Protein AF-A0A0N1IQL8-F1 (afdb_monomer)

Radius of gyration: 13.03 Å; Cα contacts (8 Å, |Δi|>4): 118; chains: 1; bounding box: 32×22×36 Å

Secondary structure (DSSP, 8-state):
----EEEEEEEE-TT-TTTHHHHHHSTTHHHHHHHHHHHHHTGGGGGT-EEEEEEEETTSPBPHHHHHHHHHH-

Organism: Papilio machaon (NCBI:txid76193)

Mean predicted aligned error: 3.5 Å

Solvent-accessible surface area (backbone atoms only — not comparable to full-atom values): 4130 Å² total; per-residue (Å²): 135,90,75,53,77,42,71,57,78,45,78,31,62,47,80,38,80,92,29,33,75,50,31,75,76,35,83,27,41,49,6,39,52,49,25,53,52,44,47,64,74,48,56,82,45,62,88,79,31,49,74,46,35,29,14,24,21,72,87,61,36,57,8,72,55,34,54,49,48,45,74,76,74,103

pLDDT: mean 92.94, std 7.5, range [51.97, 97.81]

Structure (mmCIF, N/CA/C/O backbone):
data_AF-A0A0N1IQL8-F1
#
_entry.id   AF-A0A0N1IQL8-F1
#
loop_
_atom_site.group_PDB
_atom_site.id
_atom_site.type_symbol
_atom_site.label_atom_id
_atom_site.label_alt_id
_atom_site.label_comp_id
_atom_site.label_asym_id
_atom_site.label_entity_id
_atom_site.label_seq_id
_atom_site.pdbx_PDB_ins_code
_atom_site.Cartn_x
_atom_site.Cartn_y
_atom_site.Cartn_z
_atom_site.occupancy
_atom_site.B_iso_or_equiv
_atom_site.auth_seq_id
_atom_site.auth_comp_id
_atom_site.auth_asym_id
_atom_site.auth_atom_id
_atom_site.pdbx_PDB_model_num
ATOM 1 N N . MET A 1 1 ? -15.525 13.733 23.027 1.00 51.97 1 MET A N 1
ATOM 2 C CA . MET A 1 1 ? -15.840 12.324 22.701 1.00 51.97 1 MET A CA 1
ATOM 3 C C . MET A 1 1 ? -14.611 11.720 22.045 1.00 51.97 1 MET A C 1
ATOM 5 O O . MET A 1 1 ? -14.122 12.307 21.088 1.00 51.97 1 MET A O 1
ATOM 9 N N . GLY A 1 2 ? -14.051 10.651 22.614 1.00 70.88 2 GLY A N 1
ATOM 10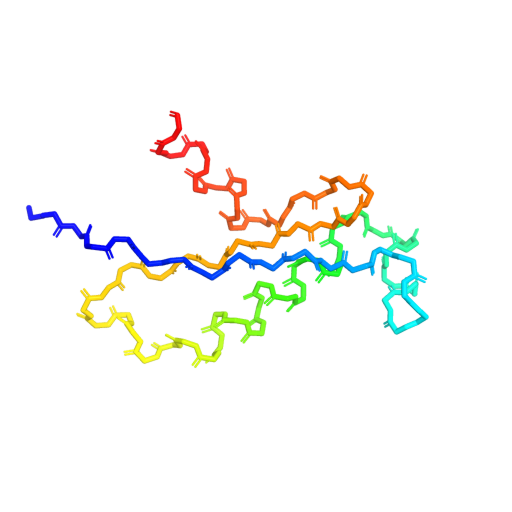 C CA . GLY A 1 2 ? -12.906 9.949 22.025 1.00 70.88 2 GLY A CA 1
ATOM 11 C C . GLY A 1 2 ? -13.367 9.016 20.909 1.00 70.88 2 GLY A C 1
ATOM 12 O O . GLY A 1 2 ? -14.438 8.428 21.024 1.00 70.88 2 GLY A O 1
ATOM 13 N N . TRP A 1 3 ? -12.586 8.912 19.837 1.00 73.88 3 TRP A N 1
ATOM 14 C CA . TRP A 1 3 ? -12.813 7.952 18.758 1.00 73.88 3 TRP A CA 1
ATOM 15 C C . TRP A 1 3 ? -11.857 6.779 18.951 1.00 73.88 3 TRP A C 1
ATOM 17 O O . TRP A 1 3 ? -10.684 6.984 19.273 1.00 73.88 3 TRP A O 1
ATOM 27 N N . VAL A 1 4 ? -12.354 5.555 18.780 1.00 88.88 4 VAL A N 1
ATOM 28 C CA . VAL A 1 4 ? -11.503 4.365 18.787 1.00 88.88 4 VAL A CA 1
ATOM 29 C C . VAL A 1 4 ? -10.839 4.268 17.417 1.00 88.88 4 VAL A C 1
ATOM 31 O O . VAL A 1 4 ? -11.510 4.068 16.403 1.00 88.88 4 VAL A O 1
ATOM 34 N N . LEU A 1 5 ? -9.519 4.449 17.399 1.00 90.38 5 LEU A N 1
ATOM 35 C CA . LEU A 1 5 ? -8.701 4.289 16.204 1.00 90.38 5 LEU A CA 1
ATOM 36 C C . LEU A 1 5 ? -8.512 2.797 15.918 1.00 90.38 5 LEU A C 1
ATOM 38 O O . LEU A 1 5 ? -8.048 2.051 16.780 1.00 90.38 5 LEU A O 1
ATOM 42 N N . VAL A 1 6 ? -8.821 2.382 14.693 1.00 92.56 6 VAL A N 1
ATOM 43 C CA . VAL A 1 6 ? -8.567 1.024 14.203 1.00 92.56 6 VAL A CA 1
ATOM 44 C C . VAL A 1 6 ? -7.689 1.118 12.963 1.00 92.56 6 VAL A C 1
ATOM 46 O O . VAL A 1 6 ? -7.944 1.920 12.066 1.00 92.56 6 VAL A O 1
ATOM 49 N N . SER A 1 7 ? -6.648 0.294 12.897 1.00 92.06 7 SER A N 1
ATOM 50 C CA . SER A 1 7 ? -5.746 0.259 11.750 1.00 92.06 7 SER A CA 1
ATOM 51 C C . SER A 1 7 ? -5.427 -1.173 11.349 1.00 92.06 7 SER A C 1
ATOM 53 O O . SER A 1 7 ? -5.326 -2.061 12.192 1.00 92.06 7 SER A O 1
ATOM 55 N N . ASP A 1 8 ? -5.269 -1.377 10.045 1.00 95.06 8 ASP A N 1
ATOM 56 C CA . ASP A 1 8 ? -4.713 -2.588 9.454 1.00 95.06 8 ASP A CA 1
ATOM 57 C C . ASP A 1 8 ? -3.413 -2.189 8.750 1.00 95.06 8 ASP A C 1
ATOM 59 O O . ASP A 1 8 ? -3.423 -1.376 7.817 1.00 95.06 8 ASP A O 1
ATOM 63 N N . ALA A 1 9 ? -2.297 -2.715 9.258 1.00 95.25 9 ALA A N 1
ATOM 64 C CA . ALA A 1 9 ? -0.968 -2.437 8.743 1.00 95.25 9 ALA A CA 1
ATOM 65 C C . ALA A 1 9 ? -0.579 -3.477 7.694 1.00 95.25 9 ALA A C 1
ATOM 67 O O . ALA A 1 9 ? -0.581 -4.678 7.958 1.00 95.25 9 ALA A O 1
ATOM 68 N N . THR A 1 10 ? -0.225 -3.008 6.502 1.00 96.12 10 THR A N 1
ATOM 69 C CA . THR A 1 10 ? 0.189 -3.851 5.381 1.00 96.12 10 THR A CA 1
ATOM 70 C C . THR A 1 10 ? 1.517 -3.350 4.820 1.00 96.12 10 THR A C 1
ATOM 72 O O . THR A 1 10 ? 1.645 -2.178 4.465 1.00 96.12 10 THR A O 1
ATOM 75 N N . CYS A 1 11 ? 2.489 -4.256 4.691 1.00 97.25 11 CYS A N 1
ATOM 76 C CA . CYS A 1 11 ? 3.732 -4.016 3.963 1.00 97.25 11 CYS A CA 1
ATOM 77 C C . CYS A 1 11 ? 3.620 -4.616 2.553 1.00 97.25 11 CYS A C 1
ATOM 79 O O . CYS A 1 11 ? 3.439 -5.823 2.408 1.00 97.25 11 CYS A O 1
ATOM 81 N N . SER A 1 12 ? 3.676 -3.772 1.526 1.00 97.31 12 SER A N 1
ATOM 82 C CA . SER A 1 12 ? 3.616 -4.155 0.115 1.00 97.31 12 SER A CA 1
ATOM 83 C C . SER A 1 12 ? 5.022 -4.367 -0.430 1.00 97.31 12 SER A C 1
ATOM 85 O O . SER A 1 12 ? 5.901 -3.534 -0.221 1.00 97.31 12 SER A O 1
ATOM 87 N N . ASP A 1 13 ? 5.232 -5.455 -1.164 1.00 97.50 13 ASP A N 1
ATOM 88 C CA . ASP A 1 13 ? 6.492 -5.674 -1.868 1.00 97.50 13 ASP A CA 1
ATOM 89 C C . ASP A 1 13 ? 6.616 -4.691 -3.042 1.00 97.50 13 ASP A C 1
ATOM 91 O O . ASP A 1 13 ? 5.833 -4.747 -3.998 1.00 97.50 13 ASP A O 1
ATOM 95 N N . THR A 1 14 ? 7.590 -3.780 -2.947 1.00 97.25 14 THR A N 1
ATOM 96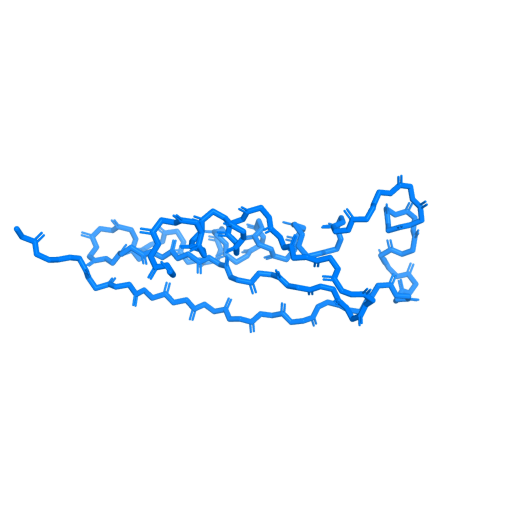 C CA . TH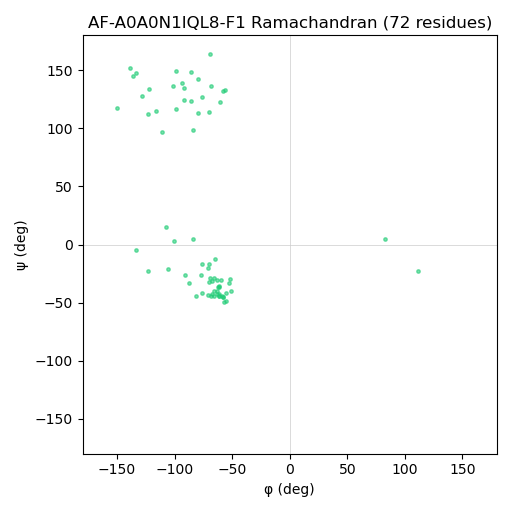R A 1 14 ? 7.887 -2.777 -3.978 1.00 97.25 14 THR A CA 1
ATOM 97 C C . THR A 1 14 ? 8.330 -3.413 -5.294 1.00 97.25 14 THR A C 1
ATOM 99 O O . THR A 1 14 ? 8.079 -2.845 -6.356 1.00 97.25 14 THR A O 1
ATOM 102 N N . LEU A 1 15 ? 8.987 -4.577 -5.235 1.00 96.94 15 LEU A N 1
ATOM 103 C CA . LEU A 1 15 ? 9.584 -5.254 -6.388 1.00 96.94 15 LEU A CA 1
ATOM 104 C C . LEU A 1 15 ? 8.717 -6.399 -6.925 1.00 96.94 15 LEU A C 1
ATOM 106 O O . LEU A 1 15 ? 9.107 -7.067 -7.885 1.00 96.94 15 LEU A O 1
ATOM 110 N N . ALA A 1 16 ? 7.531 -6.612 -6.349 1.00 97.44 16 ALA A N 1
ATOM 111 C CA . ALA A 1 16 ? 6.591 -7.600 -6.853 1.00 97.44 16 ALA A CA 1
ATOM 112 C C . ALA A 1 16 ? 6.235 -7.298 -8.320 1.00 97.44 16 ALA A C 1
ATOM 114 O O . ALA A 1 16 ? 5.848 -6.164 -8.625 1.00 97.44 16 ALA A O 1
ATOM 115 N N . PRO A 1 17 ? 6.265 -8.295 -9.229 1.00 97.38 17 PRO A N 1
ATOM 116 C CA . PRO A 1 17 ? 5.977 -8.082 -10.648 1.00 97.38 17 PRO A CA 1
ATOM 117 C C . PRO A 1 17 ? 4.648 -7.367 -10.930 1.00 97.38 17 PRO A C 1
ATOM 119 O O . PRO A 1 17 ? 4.559 -6.580 -11.867 1.00 97.38 17 PRO A O 1
ATOM 122 N N . SER A 1 18 ? 3.630 -7.591 -10.094 1.00 96.81 18 SER A N 1
ATOM 123 C CA . SER A 1 18 ? 2.318 -6.939 -10.186 1.00 96.81 18 SER A CA 1
ATOM 124 C C . SER A 1 18 ? 2.319 -5.453 -9.817 1.00 96.81 18 SER A C 1
ATOM 126 O O . SER A 1 18 ? 1.388 -4.742 -10.181 1.00 96.81 18 SER A O 1
ATOM 128 N N . HIS A 1 19 ? 3.323 -4.981 -9.079 1.00 95.38 19 HIS A N 1
ATOM 129 C CA . HIS A 1 19 ? 3.454 -3.590 -8.646 1.00 95.38 19 HIS A CA 1
ATOM 130 C C . HIS A 1 19 ? 4.526 -2.823 -9.427 1.00 95.38 19 HIS A C 1
ATOM 132 O O . HIS A 1 19 ? 4.446 -1.599 -9.484 1.00 95.38 19 HIS A O 1
ATOM 138 N N . LEU A 1 20 ? 5.479 -3.525 -10.059 1.00 94.88 20 LEU A N 1
ATOM 139 C CA . LEU A 1 20 ? 6.659 -2.936 -10.705 1.00 94.88 20 LEU A CA 1
ATOM 140 C C . LEU A 1 20 ? 6.346 -1.797 -11.675 1.00 94.88 20 LEU A C 1
ATOM 142 O O . LEU A 1 20 ? 7.077 -0.812 -11.695 1.00 94.88 20 LEU A O 1
ATOM 146 N N . HIS A 1 21 ? 5.279 -1.904 -12.473 1.00 96.25 21 HIS A N 1
ATOM 147 C CA . HIS A 1 21 ? 4.918 -0.828 -13.400 1.00 96.25 21 HIS A CA 1
ATOM 148 C C . HIS A 1 21 ? 4.664 0.492 -12.661 1.00 96.25 21 HIS A C 1
ATOM 150 O O . HIS A 1 21 ? 5.165 1.538 -13.061 1.00 96.25 21 HIS A O 1
ATOM 156 N N . GLU A 1 22 ? 3.934 0.442 -11.551 1.00 96.62 22 GLU A N 1
ATOM 157 C CA . GLU A 1 22 ? 3.573 1.626 -10.779 1.00 96.62 22 GLU A CA 1
ATOM 158 C C . GLU A 1 22 ? 4.715 2.070 -9.856 1.00 96.62 22 GLU A C 1
ATOM 160 O O . GLU A 1 22 ? 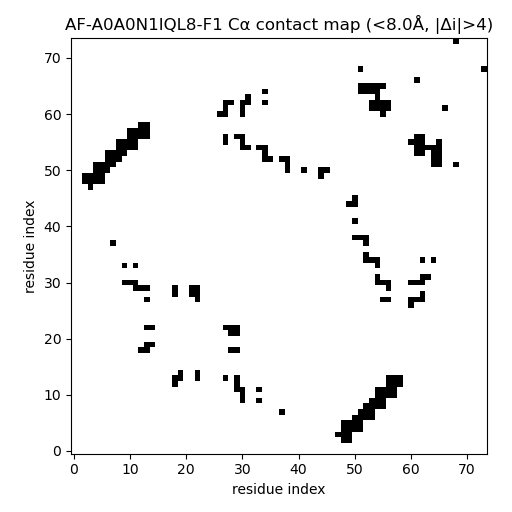5.042 3.256 -9.808 1.00 96.62 22 GLU A O 1
ATOM 165 N N . THR A 1 23 ? 5.365 1.134 -9.157 1.00 96.56 23 THR A N 1
ATOM 166 C CA . THR A 1 23 ? 6.425 1.443 -8.180 1.00 96.56 23 THR A CA 1
ATOM 167 C C . THR A 1 23 ? 7.700 1.962 -8.833 1.00 96.56 23 THR A C 1
ATOM 169 O O . THR A 1 23 ? 8.389 2.789 -8.237 1.00 96.56 23 THR A O 1
ATOM 172 N N . ASN A 1 24 ? 7.985 1.559 -10.075 1.00 95.94 24 ASN A N 1
ATOM 173 C CA . ASN A 1 24 ? 9.084 2.117 -10.864 1.00 95.94 24 ASN A CA 1
ATOM 174 C C . ASN A 1 24 ? 8.840 3.584 -11.260 1.00 95.94 24 ASN A C 1
ATOM 176 O O . ASN A 1 24 ? 9.782 4.360 -11.381 1.00 95.94 24 ASN A O 1
ATOM 180 N N . ASN A 1 25 ? 7.578 3.974 -11.456 1.00 95.81 25 ASN A N 1
ATOM 181 C CA . ASN A 1 25 ? 7.216 5.343 -11.821 1.00 95.81 25 ASN A CA 1
ATOM 182 C C . ASN A 1 25 ? 7.031 6.246 -10.595 1.00 95.81 25 ASN A C 1
ATOM 184 O O . ASN A 1 25 ? 7.287 7.449 -10.664 1.00 95.81 25 ASN A O 1
ATOM 188 N N . ARG A 1 26 ? 6.553 5.689 -9.476 1.00 95.81 26 ARG A N 1
ATOM 189 C CA . ARG A 1 26 ? 6.195 6.460 -8.286 1.00 95.81 26 ARG A CA 1
ATOM 190 C C . ARG A 1 26 ? 6.394 5.655 -7.006 1.00 95.81 26 ARG A C 1
ATOM 192 O O . ARG A 1 26 ? 5.693 4.682 -6.744 1.00 95.81 26 ARG A O 1
ATOM 199 N N . ALA A 1 27 ? 7.294 6.141 -6.158 1.00 95.50 27 ALA A N 1
ATOM 200 C CA . ALA A 1 27 ? 7.499 5.598 -4.821 1.00 95.50 27 AL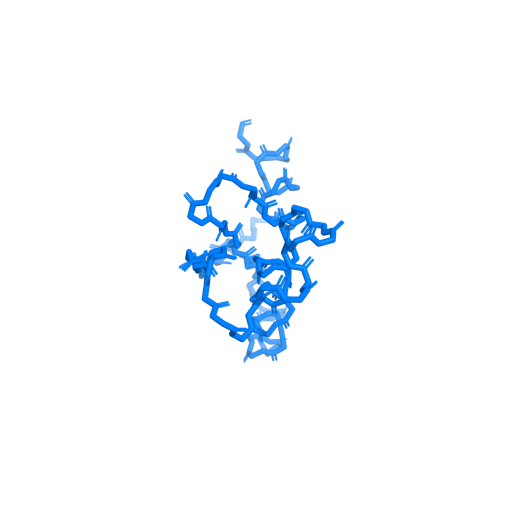A A CA 1
ATOM 201 C C . ALA A 1 27 ? 6.192 5.604 -4.008 1.00 95.50 27 ALA A C 1
ATOM 203 O O . ALA A 1 27 ? 5.492 6.620 -3.954 1.00 95.50 27 ALA A O 1
ATOM 204 N N . GLY A 1 28 ? 5.875 4.487 -3.351 1.00 96.31 28 GLY A N 1
ATOM 205 C CA . GLY A 1 28 ? 4.663 4.352 -2.543 1.00 96.31 28 GLY A CA 1
ATOM 206 C C . GLY A 1 28 ? 3.397 4.004 -3.327 1.00 96.31 28 GLY A C 1
ATOM 207 O O . GLY A 1 28 ? 2.316 3.960 -2.738 1.00 96.31 28 GLY A O 1
ATOM 208 N N . ALA A 1 29 ? 3.479 3.759 -4.636 1.00 97.06 29 ALA A N 1
ATOM 209 C CA . ALA A 1 29 ? 2.301 3.403 -5.418 1.00 97.06 29 ALA A CA 1
ATOM 210 C C . ALA A 1 29 ? 1.657 2.080 -4.962 1.00 97.06 29 ALA A C 1
ATOM 212 O O . ALA A 1 29 ? 0.427 1.984 -4.923 1.00 97.06 29 ALA A O 1
ATOM 213 N N . ALA A 1 30 ? 2.452 1.087 -4.552 1.00 97.69 30 ALA A N 1
ATOM 214 C CA . ALA A 1 30 ? 1.925 -0.186 -4.067 1.00 97.69 30 ALA A CA 1
ATOM 215 C C . ALA A 1 30 ? 1.251 -0.029 -2.700 1.00 97.69 30 ALA A C 1
ATOM 217 O O . ALA A 1 30 ? 0.144 -0.533 -2.491 1.00 97.69 30 ALA A O 1
ATOM 218 N N . CYS A 1 31 ? 1.864 0.718 -1.776 1.00 96.75 31 CYS A N 1
ATOM 219 C CA . CYS A 1 31 ? 1.257 0.929 -0.465 1.00 96.75 31 CYS A CA 1
ATOM 220 C C . CYS A 1 31 ? 0.011 1.826 -0.529 1.00 96.75 31 CYS A C 1
ATOM 222 O O . CYS A 1 31 ? -0.940 1.579 0.208 1.00 96.75 31 CYS A O 1
ATOM 224 N N . GLU A 1 32 ? -0.063 2.794 -1.448 1.00 96.56 32 GLU A N 1
ATOM 225 C CA . GLU A 1 32 ? -1.298 3.550 -1.700 1.00 96.56 32 GLU A CA 1
ATOM 226 C C . GLU A 1 32 ? -2.417 2.679 -2.289 1.00 96.56 32 GLU A C 1
ATOM 228 O O . GLU A 1 32 ? -3.580 2.812 -1.892 1.00 96.56 32 GLU A O 1
ATOM 233 N N . ALA A 1 33 ? -2.091 1.758 -3.202 1.00 96.38 33 ALA A N 1
ATOM 234 C CA . ALA A 1 33 ? -3.061 0.796 -3.717 1.00 96.38 33 ALA A CA 1
ATOM 235 C C . ALA A 1 33 ? -3.600 -0.107 -2.593 1.00 96.38 33 ALA A C 1
ATOM 237 O O . ALA A 1 33 ? -4.816 -0.306 -2.488 1.00 96.38 33 ALA A O 1
ATOM 238 N N . ALA A 1 34 ? -2.719 -0.581 -1.707 1.00 96.88 34 ALA A N 1
ATOM 239 C CA . ALA A 1 34 ? -3.100 -1.347 -0.524 1.00 96.88 34 ALA A CA 1
ATOM 240 C C . ALA A 1 34 ? -3.990 -0.530 0.428 1.00 96.88 34 ALA A C 1
ATOM 242 O O . ALA A 1 34 ? -5.035 -1.022 0.862 1.00 96.88 34 ALA A O 1
ATOM 243 N N . GLU A 1 35 ? -3.648 0.736 0.697 1.00 97.44 35 GLU A N 1
ATOM 244 C CA . GLU A 1 35 ? -4.474 1.627 1.521 1.00 97.44 35 GLU A CA 1
ATOM 245 C C . GLU A 1 35 ? -5.881 1.789 0.939 1.00 97.44 35 GLU A C 1
ATOM 247 O O . GLU A 1 35 ? -6.870 1.658 1.663 1.00 97.44 35 GLU A O 1
ATOM 252 N N . LYS A 1 36 ? -5.992 2.012 -0.376 1.00 97.12 36 LYS A N 1
ATOM 253 C CA . LYS A 1 36 ? -7.284 2.146 -1.060 1.00 97.12 36 LYS A CA 1
ATOM 254 C C . LYS A 1 36 ? -8.106 0.859 -0.977 1.00 97.12 36 LYS A C 1
ATOM 256 O O . LYS A 1 36 ? -9.309 0.910 -0.713 1.00 97.12 36 LYS A O 1
ATOM 261 N N . ALA A 1 37 ? -7.472 -0.298 -1.169 1.00 96.75 37 ALA A N 1
ATOM 262 C CA . ALA A 1 37 ? -8.135 -1.593 -1.045 1.00 96.75 37 ALA A CA 1
ATOM 263 C C . ALA A 1 37 ? -8.673 -1.818 0.378 1.00 96.75 37 ALA A C 1
ATOM 265 O O . ALA A 1 37 ? -9.827 -2.218 0.550 1.00 96.75 37 ALA A O 1
ATOM 266 N N . LYS A 1 38 ? -7.877 -1.495 1.403 1.00 96.38 38 LYS A N 1
ATOM 267 C CA . LYS A 1 38 ? -8.265 -1.624 2.814 1.00 96.38 38 LYS A CA 1
ATOM 268 C C . LYS A 1 38 ? -9.362 -0.630 3.197 1.00 96.38 38 LYS A C 1
ATOM 270 O O . LYS A 1 38 ? -10.356 -1.041 3.789 1.00 96.38 38 LYS A O 1
ATOM 275 N N . ALA A 1 39 ? -9.264 0.632 2.783 1.00 95.12 39 ALA A N 1
ATOM 276 C CA . ALA A 1 39 ? -10.321 1.624 2.996 1.00 95.12 39 ALA A CA 1
ATOM 277 C C . ALA A 1 39 ? -11.671 1.154 2.423 1.00 95.12 39 ALA A C 1
ATOM 279 O O . ALA A 1 39 ? -12.704 1.265 3.079 1.00 95.12 39 ALA A O 1
ATOM 280 N N . ASN A 1 40 ? -11.662 0.547 1.232 1.00 96.19 40 ASN A N 1
ATOM 281 C CA . ASN A 1 40 ? -12.865 -0.037 0.642 1.00 96.19 40 ASN A CA 1
ATOM 282 C C . ASN A 1 40 ? -13.368 -1.263 1.418 1.00 96.19 40 ASN A C 1
ATOM 284 O O . ASN A 1 40 ? -14.572 -1.387 1.647 1.00 96.19 40 ASN A O 1
ATOM 288 N N . ARG A 1 41 ? -12.462 -2.155 1.839 1.00 95.75 41 ARG A N 1
ATOM 289 C CA . ARG A 1 41 ? -12.789 -3.385 2.580 1.00 95.75 41 ARG A CA 1
ATOM 290 C C . ARG A 1 41 ? -13.459 -3.107 3.924 1.00 95.75 41 ARG A C 1
ATOM 292 O O . ARG A 1 41 ? -14.336 -3.877 4.320 1.00 95.75 41 ARG A O 1
ATOM 299 N N . TYR A 1 42 ? -13.039 -2.037 4.596 1.00 94.81 42 TYR A N 1
ATOM 300 C CA . TYR A 1 42 ? -13.470 -1.661 5.943 1.00 94.81 42 TYR A CA 1
ATOM 301 C C . TYR A 1 42 ? -14.393 -0.438 5.976 1.00 94.81 42 TYR A C 1
ATOM 303 O O . TYR A 1 42 ? -14.648 0.104 7.047 1.00 94.81 42 TYR A O 1
ATOM 311 N N . ARG A 1 43 ? -14.959 -0.027 4.832 1.00 91.94 43 ARG A N 1
ATOM 312 C CA . ARG A 1 43 ? -15.860 1.137 4.738 1.00 91.94 43 ARG A CA 1
ATOM 313 C C . ARG A 1 43 ? -17.024 1.098 5.742 1.00 91.94 43 ARG A C 1
ATOM 315 O O . ARG A 1 43 ? -17.488 2.146 6.169 1.00 91.94 43 ARG A O 1
ATOM 322 N N . GLY A 1 44 ? -17.476 -0.097 6.130 1.00 92.25 44 GLY A N 1
ATOM 323 C CA . GLY A 1 44 ? -18.545 -0.285 7.116 1.00 92.25 44 GLY A CA 1
ATOM 324 C C . GLY A 1 44 ? -18.175 0.064 8.563 1.00 92.25 44 GLY A C 1
ATOM 325 O O . GLY A 1 44 ? -19.078 0.251 9.362 1.00 92.25 44 GLY A O 1
ATOM 326 N N . LEU A 1 45 ? -16.887 0.186 8.910 1.00 90.44 45 LEU A N 1
ATOM 327 C CA . LEU A 1 45 ? -16.461 0.524 10.276 1.00 90.44 45 LEU A CA 1
ATOM 328 C C . LEU A 1 45 ? -16.648 2.010 10.623 1.00 90.44 45 LEU A C 1
ATOM 330 O O . LEU A 1 45 ? -16.644 2.359 11.799 1.00 90.44 45 LEU A O 1
ATOM 334 N N . GLY A 1 46 ? -16.822 2.882 9.623 1.00 81.50 46 GLY A N 1
ATOM 335 C CA . GLY A 1 46 ? -16.798 4.339 9.799 1.00 81.50 46 GLY A CA 1
ATOM 336 C C . GLY A 1 46 ? -17.922 4.934 10.656 1.00 81.50 46 GLY A C 1
ATOM 337 O O . GLY A 1 46 ? -17.831 6.102 11.020 1.00 81.50 46 GLY A O 1
ATOM 338 N N . SER A 1 47 ? -18.975 4.171 10.975 1.00 84.62 47 SER A N 1
ATOM 339 C CA . SER A 1 47 ? -20.049 4.615 11.878 1.00 84.62 47 SER A CA 1
ATOM 340 C C . SER A 1 47 ? -19.658 4.567 13.355 1.00 84.62 47 SER A C 1
ATOM 342 O O . SER A 1 47 ? -20.214 5.318 14.151 1.00 84.62 47 SER A O 1
ATOM 344 N N . GLU A 1 48 ? -18.721 3.690 13.719 1.00 87.00 48 GLU A N 1
ATOM 345 C CA . GLU A 1 48 ? -18.350 3.411 15.113 1.00 87.00 48 GLU A CA 1
ATOM 346 C C . GLU A 1 48 ? -16.855 3.636 15.386 1.00 87.00 48 GLU A C 1
ATOM 348 O O . GLU A 1 48 ? -16.462 3.896 16.523 1.00 87.00 48 GLU A O 1
ATOM 353 N N . TYR A 1 49 ? -16.019 3.576 14.345 1.00 90.62 49 TYR A N 1
ATOM 354 C CA . TYR A 1 49 ? -14.564 3.615 14.450 1.00 90.62 49 TYR A CA 1
ATOM 355 C C . TYR A 1 49 ? -13.943 4.584 13.444 1.00 90.62 49 TYR A C 1
ATOM 357 O O . TYR A 1 49 ? -14.393 4.713 12.304 1.00 90.62 49 TYR A O 1
ATOM 365 N N . GLU A 1 50 ? -12.828 5.199 13.838 1.00 91.50 50 GLU A N 1
ATOM 366 C CA . GLU A 1 50 ? -11.936 5.860 12.888 1.00 91.50 50 GLU A CA 1
ATOM 367 C C . GLU A 1 50 ? -11.004 4.798 12.299 1.00 91.50 50 GLU A C 1
ATOM 369 O O . GLU A 1 50 ? -10.020 4.399 12.924 1.00 91.50 50 GLU A O 1
ATOM 374 N N . PHE A 1 51 ? -11.330 4.296 11.107 1.00 94.19 51 PHE A N 1
ATOM 375 C CA . PHE A 1 51 ? -10.453 3.361 10.410 1.00 94.19 51 PHE A CA 1
ATOM 376 C C . PHE A 1 51 ? -9.393 4.107 9.593 1.00 94.19 51 PHE A C 1
ATOM 378 O O . PHE A 1 51 ? -9.726 4.881 8.692 1.00 94.19 51 PHE A O 1
ATOM 385 N N . VAL A 1 52 ? -8.114 3.822 9.851 1.00 94.94 52 VAL A N 1
ATOM 386 C CA . VAL A 1 52 ? -6.992 4.350 9.065 1.00 94.94 52 VAL A CA 1
ATOM 387 C C . VAL A 1 52 ? -6.157 3.192 8.519 1.00 94.94 52 VAL A C 1
ATOM 389 O O . VAL A 1 52 ? -5.496 2.507 9.301 1.00 94.94 52 VAL A O 1
ATOM 392 N N . PRO A 1 53 ? -6.136 2.952 7.197 1.00 96.25 53 PRO A N 1
ATOM 393 C CA . PRO A 1 53 ? -5.248 1.946 6.633 1.00 96.25 53 PRO A CA 1
ATOM 394 C C . PRO A 1 53 ? -3.794 2.414 6.756 1.00 96.25 53 PRO A C 1
ATOM 396 O O . PRO A 1 53 ? -3.494 3.577 6.477 1.00 96.25 53 PRO A O 1
ATOM 399 N N . PHE A 1 54 ? -2.897 1.516 7.161 1.00 96.44 54 PHE A N 1
ATOM 400 C CA . PHE A 1 54 ? -1.472 1.813 7.271 1.00 96.44 54 PHE A CA 1
ATOM 401 C C . PHE A 1 54 ? -0.711 1.029 6.201 1.00 96.44 54 PHE A C 1
ATOM 403 O O . PHE A 1 54 ? -0.423 -0.156 6.361 1.00 96.44 54 PHE A O 1
ATOM 410 N N . GLY A 1 55 ? -0.419 1.682 5.077 1.00 97.31 55 GLY A N 1
ATOM 411 C CA . GLY A 1 55 ? 0.393 1.095 4.016 1.00 97.31 55 GLY A CA 1
ATOM 412 C C . GLY A 1 55 ? 1.865 1.465 4.164 1.00 97.31 55 GLY A C 1
ATOM 413 O O . GLY A 1 55 ? 2.197 2.623 4.404 1.00 97.31 55 GLY A O 1
ATOM 414 N N . VAL A 1 56 ? 2.757 0.508 3.934 1.00 97.81 56 VAL A N 1
ATOM 415 C CA . VAL A 1 56 ? 4.190 0.749 3.721 1.00 97.81 56 VAL A CA 1
ATOM 416 C C . VAL A 1 56 ? 4.699 -0.142 2.598 1.00 97.81 56 VAL A C 1
ATOM 418 O O . VAL A 1 56 ? 4.129 -1.191 2.326 1.00 97.81 56 VAL A O 1
ATOM 421 N N . GLU A 1 57 ? 5.727 0.299 1.897 1.00 97.75 57 GLU A N 1
ATOM 422 C CA . GLU A 1 57 ? 6.463 -0.478 0.911 1.00 97.75 57 GLU A CA 1
ATOM 423 C C . GLU A 1 57 ? 7.750 -1.050 1.513 1.00 97.75 57 GLU A C 1
ATOM 425 O O . GLU A 1 57 ? 8.369 -0.419 2.371 1.00 97.75 57 GLU A O 1
ATOM 430 N N . THR A 1 58 ? 8.194 -2.214 1.038 1.00 97.62 58 THR A N 1
ATOM 431 C CA . THR A 1 58 ? 9.424 -2.866 1.524 1.00 97.62 58 THR A CA 1
ATOM 432 C C . THR A 1 58 ? 10.675 -2.004 1.341 1.00 97.62 58 THR A C 1
ATOM 434 O O . THR A 1 58 ? 11.573 -2.069 2.177 1.00 97.62 58 THR A O 1
ATOM 437 N N . LEU A 1 59 ? 10.726 -1.153 0.307 1.00 96.81 59 LEU A N 1
ATOM 438 C CA . LEU A 1 59 ? 11.819 -0.190 0.100 1.00 96.81 59 LEU A CA 1
ATOM 439 C C . LEU A 1 59 ? 11.658 1.128 0.878 1.00 96.81 59 LEU A C 1
ATOM 441 O O . LEU A 1 59 ? 12.470 2.039 0.720 1.00 96.81 59 LEU A O 1
ATOM 445 N N . GLY A 1 60 ? 10.636 1.247 1.730 1.00 93.62 60 GLY A N 1
ATOM 446 C CA . GLY A 1 60 ? 10.502 2.343 2.690 1.00 93.62 60 GLY A CA 1
ATOM 447 C C . GLY A 1 60 ? 9.371 3.356 2.471 1.00 93.62 60 GLY A C 1
ATOM 448 O O . GLY A 1 60 ? 8.982 3.971 3.464 1.00 93.62 60 GLY A O 1
ATOM 449 N N . PRO A 1 61 ? 8.791 3.573 1.272 1.00 96.19 61 PRO A N 1
ATOM 450 C CA . PRO A 1 61 ? 7.694 4.528 1.125 1.00 96.19 61 PRO A CA 1
ATOM 451 C C . PRO A 1 61 ? 6.467 4.175 1.975 1.00 96.19 61 PRO A C 1
ATOM 453 O O . PRO A 1 61 ? 5.874 3.107 1.842 1.00 96.19 61 PRO A O 1
ATOM 456 N N . TRP A 1 62 ? 6.043 5.092 2.843 1.00 95.75 62 TRP A N 1
ATOM 457 C CA . TRP A 1 62 ? 4.782 4.963 3.584 1.00 95.75 62 TRP A CA 1
ATOM 458 C C . TRP A 1 62 ? 3.633 5.497 2.748 1.00 95.75 62 TRP A C 1
ATOM 460 O O . TRP A 1 62 ? 3.823 6.463 2.016 1.00 95.75 62 TRP A O 1
ATOM 470 N N . GLY A 1 63 ? 2.442 4.934 2.899 1.00 95.06 63 GLY A N 1
ATOM 471 C CA . GLY A 1 63 ? 1.231 5.397 2.239 1.00 95.06 63 GLY A CA 1
ATOM 472 C C . GLY A 1 63 ? 0.746 6.745 2.777 1.00 95.06 63 GLY A C 1
ATOM 473 O O . GLY A 1 63 ? 1.175 7.247 3.822 1.00 95.06 63 GLY A O 1
ATOM 474 N N . SER A 1 64 ? -0.142 7.386 2.021 1.00 94.38 64 SER A N 1
ATOM 475 C CA . SER A 1 64 ? -0.653 8.720 2.348 1.00 94.38 64 SER A CA 1
ATOM 476 C C . SER A 1 64 ? -1.393 8.772 3.689 1.00 94.38 64 SER A C 1
ATOM 478 O O . SER A 1 64 ? -1.273 9.759 4.422 1.00 94.38 64 SER A O 1
ATOM 480 N N . SER A 1 65 ? -2.123 7.709 4.030 1.00 94.25 65 SER A N 1
ATOM 481 C CA . SER A 1 65 ? -2.887 7.613 5.269 1.00 94.25 65 SER A CA 1
ATOM 482 C C . SER A 1 65 ? -1.979 7.331 6.456 1.00 94.25 65 SER A C 1
ATOM 484 O O . SER A 1 65 ? -2.102 8.026 7.465 1.00 94.25 65 SER A O 1
ATOM 486 N N . A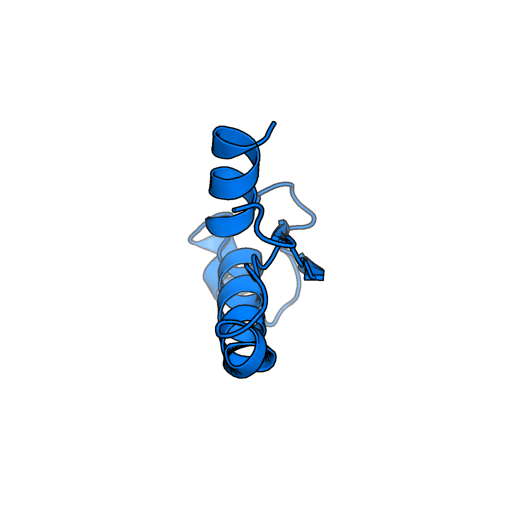LA A 1 66 ? -0.996 6.441 6.300 1.00 93.44 66 ALA A N 1
ATOM 487 C CA . ALA A 1 66 ? 0.050 6.206 7.296 1.00 93.44 66 ALA A CA 1
ATOM 488 C C . ALA A 1 66 ? 0.809 7.498 7.662 1.00 93.44 66 ALA A C 1
ATOM 490 O O . ALA A 1 66 ? 0.926 7.852 8.838 1.00 93.44 66 ALA A O 1
ATOM 491 N N . ARG A 1 67 ? 1.260 8.268 6.660 1.00 94.62 67 ARG A N 1
ATOM 492 C CA . ARG A 1 67 ? 1.956 9.552 6.888 1.00 94.62 67 ARG A CA 1
ATOM 493 C C . ARG A 1 67 ? 1.066 10.584 7.581 1.00 94.62 67 ARG A C 1
ATOM 495 O O . ARG A 1 67 ? 1.546 11.337 8.427 1.00 94.62 67 ARG A O 1
ATOM 502 N N . ARG A 1 68 ? -0.216 10.659 7.206 1.00 93.81 68 ARG A N 1
ATOM 503 C CA . ARG A 1 68 ? -1.177 11.589 7.819 1.00 93.81 68 ARG A CA 1
ATOM 504 C C . ARG A 1 68 ? -1.428 11.235 9.282 1.00 93.81 68 ARG A C 1
ATOM 506 O O . ARG A 1 68 ? -1.410 12.136 10.113 1.00 93.81 68 ARG A O 1
ATOM 513 N N . LEU A 1 69 ? -1.611 9.949 9.582 1.00 91.56 69 LEU A N 1
ATOM 514 C CA . LEU A 1 69 ? -1.798 9.457 10.944 1.00 91.56 69 LEU A CA 1
ATOM 515 C C . LEU A 1 69 ? -0.620 9.847 11.834 1.00 91.56 69 LEU A C 1
ATOM 517 O O . LEU A 1 69 ? -0.824 10.446 12.886 1.00 91.56 69 LEU A O 1
ATOM 521 N N . PHE A 1 70 ? 0.603 9.583 11.368 1.00 91.25 70 PHE A N 1
ATOM 522 C CA . PHE A 1 70 ? 1.818 9.927 12.102 1.00 91.25 70 PHE A CA 1
ATOM 523 C C . PHE A 1 70 ? 1.899 11.428 12.411 1.00 91.25 70 PHE A C 1
ATOM 525 O O . PHE A 1 70 ? 2.144 11.811 13.544 1.00 91.25 70 PHE A O 1
ATOM 532 N N . LYS A 1 71 ? 1.602 12.299 11.440 1.00 92.81 71 LYS A N 1
ATOM 533 C CA . LYS A 1 71 ? 1.617 13.757 11.664 1.00 92.81 71 LYS A CA 1
ATOM 534 C C . LYS A 1 71 ? 0.554 14.256 12.645 1.00 92.81 71 LYS A C 1
ATOM 536 O O . LYS A 1 71 ? 0.734 15.313 13.235 1.00 92.81 71 L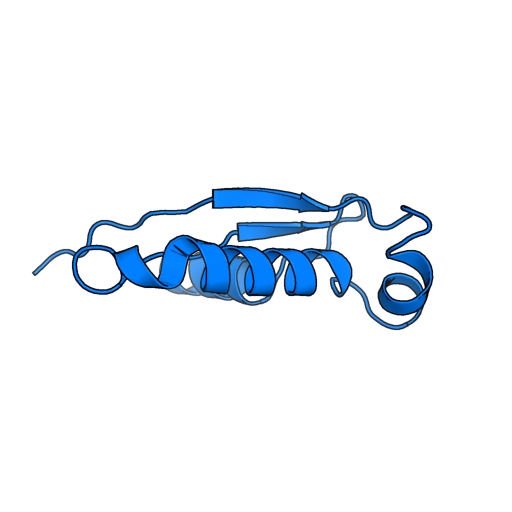YS A O 1
ATOM 541 N N . GLN A 1 72 ? -0.582 13.570 12.746 1.00 88.19 72 GLN A N 1
ATOM 542 C CA . GLN A 1 72 ? -1.705 14.003 13.582 1.00 88.19 72 GLN A CA 1
ATOM 543 C C . GLN A 1 72 ? -1.648 13.446 15.006 1.00 88.19 72 GLN A C 1
ATOM 545 O O . GLN A 1 72 ? -2.274 14.019 15.897 1.00 88.19 72 GLN A O 1
ATOM 550 N N . LYS A 1 73 ? -0.993 12.296 15.198 1.00 79.12 73 LYS A N 1
ATOM 551 C CA . LYS A 1 73 ? -1.082 11.495 16.427 1.00 79.12 73 LYS A CA 1
ATOM 552 C C . LYS A 1 73 ? 0.272 11.013 16.970 1.00 79.12 73 LYS A C 1
ATOM 554 O O . LYS A 1 73 ? 0.264 10.355 18.008 1.00 79.12 73 LYS 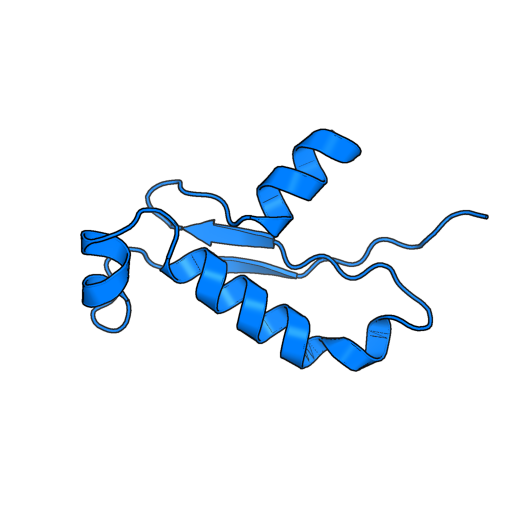A O 1
ATOM 559 N N . GLY A 1 74 ? 1.377 11.258 16.263 1.00 69.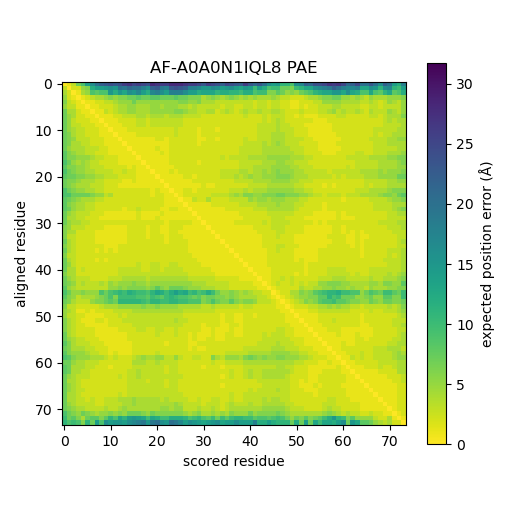81 74 GLY A N 1
ATOM 560 C CA . GLY A 1 74 ? 2.743 10.901 16.671 1.00 69.81 74 GLY A CA 1
ATOM 561 C C . GLY A 1 74 ? 3.521 12.052 17.290 1.00 69.81 74 GLY A C 1
ATOM 562 O O . GLY A 1 74 ? 2.928 13.134 17.500 1.00 69.81 74 GLY A O 1
#

Nearest PDB structures (foldseek):
  6i2v-assembly1_A  TM=4.346E-01  e=2.193E+00  Vibrio vulnificus

Sequence (74 aa):
MGWVLVSDATCSDTLAPSHLHETNNRAGAACEAAEKAKANRYRGLGSEYEFVPFGVETLGPWGSSARRLFKQKG

Foldseek 3Di:
DDAAEDEDEDEAELPPPVNVVPSVVDPCPRQQVVQVVVCVVCVVCVVRHDYFYWGAYPVGDTYPSNVVCVVVPD